Protein AF-A0A6A7MCH1-F1 (afdb_monomer)

Solvent-accessible surface area (backbone atoms only — not comparable to full-atom values): 3948 Å² total; per-residue (Å²): 108,70,68,56,43,48,52,46,14,53,52,49,49,45,53,51,32,65,77,44,77,66,52,79,49,80,42,76,55,69,94,80,64,54,70,68,58,48,49,12,51,53,48,26,36,76,70,52,25,29,48,76,76,87,55,34,35,27,57,31,71,63,27,51,46,64,61,68,76,111

Sequence (70 aa):
MADQSERSARLLVRALFYATDGEPRWWVLPANLNDLTREAVSVAVARGWMLDRGDSVSLTDAGRDLVKNR

Mean predicted aligned error: 3.88 Å

Foldseek 3Di:
DVVVLQVLLLVVLLVVCVVCVNDFDKDFDDPDDDPSNVSSQVVCVVVVQWDDPPGIITGDPVSSCSNVVD

pLDDT: mean 88.89, std 7.76, range [55.09, 95.88]

Secondary structure (DSSP, 8-state):
-HHHHHHHHHHHHHHHHHHTTT----EEPPTT--HHHHHHHHHHHHTTSEEE-SSEEEE-HHHHHHHH--

Radius of gyration: 11.02 Å; Cα contacts (8 Å, |Δi|>4): 84; chains: 1; bounding box: 25×23×31 Å

Structure (mmCIF, N/CA/C/O backbone):
data_AF-A0A6A7MCH1-F1
#
_entry.id   AF-A0A6A7MCH1-F1
#
loop_
_atom_site.group_PDB
_atom_site.id
_atom_site.type_symbol
_atom_site.label_atom_id
_atom_site.label_alt_id
_atom_site.label_comp_id
_atom_site.label_asym_id
_atom_site.label_entity_id
_atom_site.label_seq_id
_atom_site.pdbx_PDB_ins_code
_atom_site.Cartn_x
_atom_site.Cartn_y
_atom_site.Cartn_z
_atom_site.occupancy
_atom_site.B_iso_or_equiv
_atom_site.auth_seq_id
_atom_site.auth_comp_id
_atom_site.auth_asym_id
_atom_site.auth_atom_id
_atom_site.pdbx_PDB_model_num
ATOM 1 N N . MET A 1 1 ? 16.292 -8.881 3.965 1.00 55.09 1 MET A N 1
ATOM 2 C CA . MET A 1 1 ? 15.513 -8.625 2.732 1.00 55.09 1 MET A CA 1
ATOM 3 C C . MET A 1 1 ? 14.103 -8.153 3.069 1.00 55.09 1 MET A C 1
ATOM 5 O O . MET A 1 1 ? 13.792 -7.032 2.700 1.00 55.09 1 MET A O 1
ATOM 9 N N . ALA A 1 2 ? 13.319 -8.896 3.868 1.00 61.16 2 ALA A N 1
ATOM 10 C CA . ALA A 1 2 ? 11.971 -8.484 4.304 1.00 61.16 2 ALA A CA 1
ATOM 11 C C . ALA A 1 2 ? 11.892 -7.053 4.885 1.00 61.16 2 ALA A C 1
ATOM 13 O O . ALA A 1 2 ? 11.009 -6.288 4.507 1.00 61.16 2 ALA A O 1
ATOM 14 N N . ASP A 1 3 ? 12.860 -6.654 5.717 1.00 79.00 3 ASP A N 1
ATOM 15 C CA . ASP A 1 3 ? 12.883 -5.309 6.314 1.00 79.00 3 ASP A CA 1
ATOM 16 C C . ASP A 1 3 ? 13.076 -4.178 5.296 1.00 79.00 3 ASP A C 1
ATOM 18 O O . ASP A 1 3 ? 12.589 -3.068 5.502 1.00 79.00 3 ASP A O 1
ATOM 22 N N . GLN A 1 4 ? 13.802 -4.427 4.202 1.00 85.06 4 GLN A N 1
ATOM 23 C CA . GLN A 1 4 ? 14.033 -3.415 3.172 1.00 85.06 4 GLN A CA 1
ATOM 24 C C . GLN A 1 4 ? 12.776 -3.231 2.324 1.00 85.06 4 GLN A C 1
ATOM 26 O O . GLN A 1 4 ? 12.340 -2.097 2.136 1.00 85.06 4 GLN A O 1
ATOM 31 N N . SER A 1 5 ? 12.157 -4.328 1.888 1.00 86.31 5 SER A N 1
ATOM 32 C CA . SER A 1 5 ? 10.915 -4.309 1.111 1.00 86.31 5 SER A CA 1
ATOM 33 C C . SER A 1 5 ? 9.756 -3.726 1.925 1.00 86.31 5 SER A C 1
ATOM 35 O O . SER A 1 5 ? 8.980 -2.928 1.404 1.00 86.31 5 SER A O 1
ATOM 37 N N . GLU A 1 6 ? 9.684 -4.010 3.233 1.00 90.00 6 GLU A N 1
ATOM 38 C CA . GLU A 1 6 ? 8.705 -3.384 4.129 1.00 90.00 6 GLU A CA 1
ATOM 39 C C . GLU A 1 6 ? 8.957 -1.882 4.319 1.00 90.00 6 GLU A C 1
ATOM 41 O O . GLU A 1 6 ? 8.012 -1.091 4.289 1.00 90.00 6 GLU A O 1
ATOM 46 N N . ARG A 1 7 ? 10.214 -1.448 4.477 1.00 91.69 7 ARG A N 1
ATOM 47 C CA . ARG A 1 7 ? 10.538 -0.012 4.533 1.00 91.69 7 ARG A CA 1
ATOM 48 C C . ARG A 1 7 ? 10.142 0.693 3.238 1.00 91.69 7 ARG A C 1
ATOM 50 O O . ARG A 1 7 ? 9.509 1.745 3.302 1.00 91.69 7 ARG A O 1
ATOM 57 N N . SER A 1 8 ? 10.451 0.102 2.086 1.00 92.44 8 SER A N 1
ATOM 58 C CA . SER A 1 8 ? 10.046 0.618 0.775 1.00 92.44 8 SER A CA 1
ATOM 59 C C . SER A 1 8 ? 8.524 0.691 0.634 1.00 92.44 8 SER A C 1
ATOM 61 O O . SER A 1 8 ? 8.006 1.712 0.190 1.00 92.44 8 SER A O 1
ATOM 63 N N . ALA A 1 9 ? 7.792 -0.331 1.088 1.00 93.69 9 ALA A N 1
ATOM 64 C CA . ALA A 1 9 ? 6.329 -0.345 1.091 1.00 93.69 9 ALA A CA 1
ATOM 65 C C . ALA A 1 9 ? 5.738 0.779 1.956 1.00 93.69 9 ALA A C 1
ATOM 67 O O . ALA A 1 9 ? 4.826 1.480 1.526 1.00 93.69 9 ALA A O 1
ATOM 68 N N . ARG A 1 10 ? 6.296 1.022 3.149 1.00 94.19 10 ARG A N 1
ATOM 69 C CA . ARG A 1 10 ? 5.870 2.141 4.010 1.00 94.19 10 ARG A CA 1
ATOM 70 C C . ARG A 1 10 ? 6.145 3.501 3.368 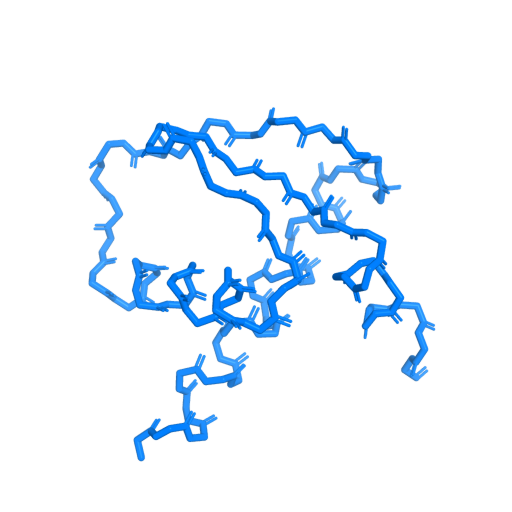1.00 94.19 10 ARG A C 1
ATOM 72 O O . ARG A 1 10 ? 5.314 4.402 3.471 1.00 94.19 10 ARG A O 1
ATOM 79 N N . LEU A 1 11 ? 7.293 3.660 2.705 1.00 93.44 11 LEU A N 1
ATOM 80 C CA . LEU A 1 11 ? 7.616 4.886 1.969 1.00 93.44 11 LEU A CA 1
ATOM 81 C C . LEU A 1 11 ? 6.651 5.106 0.799 1.00 93.44 11 LEU A C 1
ATOM 83 O O . LEU A 1 11 ? 6.181 6.226 0.615 1.00 93.44 11 LEU A O 1
ATOM 87 N N . LEU A 1 12 ? 6.307 4.046 0.065 1.00 92.06 12 LEU A N 1
ATOM 88 C CA . LEU A 1 12 ? 5.333 4.089 -1.023 1.00 92.06 12 LEU A CA 1
ATOM 89 C C . LEU A 1 12 ? 3.939 4.494 -0.527 1.00 92.06 12 LEU A C 1
ATOM 91 O O . LEU A 1 12 ? 3.352 5.431 -1.063 1.00 92.06 12 LEU A O 1
ATOM 95 N N . VAL A 1 13 ? 3.433 3.837 0.522 1.00 93.25 13 VAL A N 1
ATOM 96 C CA . VAL A 1 13 ? 2.137 4.161 1.147 1.00 93.25 13 VAL A CA 1
ATOM 97 C C . VAL A 1 13 ? 2.092 5.631 1.561 1.00 93.25 13 VAL A C 1
ATOM 99 O O . VAL A 1 13 ? 1.110 6.326 1.306 1.00 93.25 13 VAL A O 1
ATOM 102 N N . ARG A 1 14 ? 3.185 6.140 2.137 1.00 94.06 14 ARG A N 1
ATOM 103 C CA . ARG A 1 14 ? 3.294 7.542 2.544 1.00 94.06 14 ARG A CA 1
ATOM 104 C C . ARG A 1 14 ? 3.328 8.505 1.358 1.00 94.06 14 ARG A C 1
ATOM 106 O O . ARG A 1 14 ? 2.682 9.547 1.415 1.00 94.06 14 ARG A O 1
ATOM 113 N N . ALA A 1 15 ? 4.059 8.169 0.298 1.00 91.12 15 ALA A N 1
ATOM 114 C CA . ALA A 1 15 ? 4.097 8.972 -0.921 1.00 91.12 15 ALA A CA 1
ATOM 115 C C . ALA A 1 15 ? 2.704 9.074 -1.557 1.00 91.12 15 ALA A C 1
ATOM 117 O O . ALA A 1 15 ? 2.262 10.171 -1.888 1.00 91.12 15 ALA A O 1
ATOM 118 N N . LEU A 1 16 ? 1.983 7.952 -1.642 1.00 89.69 16 LEU A N 1
ATOM 119 C CA . LEU A 1 16 ? 0.609 7.915 -2.141 1.00 89.69 16 LEU A CA 1
ATOM 120 C C . LEU A 1 16 ? -0.351 8.707 -1.256 1.00 89.69 16 LEU A C 1
ATOM 122 O O . LEU A 1 16 ? -1.195 9.428 -1.778 1.00 89.69 16 LEU A O 1
ATOM 126 N N . PHE A 1 17 ? -0.208 8.620 0.068 1.00 92.38 17 PHE A N 1
ATOM 127 C CA . PHE A 1 17 ? -1.049 9.366 1.001 1.00 92.38 17 PHE A CA 1
ATOM 128 C C . PHE A 1 17 ? -0.941 10.870 0.759 1.00 92.38 17 PHE A C 1
ATOM 130 O O . PHE A 1 17 ? -1.957 11.530 0.586 1.00 92.38 17 PHE A O 1
ATOM 137 N N . TYR A 1 18 ? 0.274 11.414 0.677 1.00 91.00 18 TYR A N 1
ATOM 138 C CA . TYR A 1 18 ? 0.441 12.843 0.409 1.00 91.00 18 TYR A CA 1
ATOM 139 C C . TYR A 1 18 ? 0.063 13.234 -1.022 1.00 91.00 18 TYR A C 1
ATOM 141 O O . TYR A 1 18 ? -0.450 14.325 -1.223 1.00 91.00 18 TYR A O 1
ATOM 149 N N . ALA A 1 19 ? 0.267 12.361 -2.013 1.00 88.50 19 ALA A N 1
ATOM 150 C CA . ALA A 1 19 ? -0.138 12.639 -3.393 1.00 88.50 19 ALA A CA 1
ATOM 151 C C . ALA A 1 19 ? -1.666 12.672 -3.584 1.00 88.50 19 ALA A C 1
ATOM 153 O O . ALA A 1 19 ? -2.154 13.225 -4.566 1.00 88.50 19 ALA A O 1
ATOM 154 N N . THR A 1 20 ? -2.415 12.056 -2.667 1.00 86.62 20 THR A N 1
ATOM 155 C CA . THR A 1 20 ? -3.882 11.965 -2.699 1.00 86.62 20 THR A CA 1
ATOM 156 C C . THR A 1 20 ? -4.554 12.807 -1.618 1.00 86.62 20 THR A C 1
ATOM 158 O O . THR A 1 20 ? -5.767 12.710 -1.462 1.00 86.62 20 THR A O 1
ATOM 161 N N . ASP A 1 21 ? -3.791 13.587 -0.845 1.00 86.25 21 ASP A N 1
ATOM 162 C CA . ASP A 1 21 ? -4.266 14.280 0.363 1.00 86.25 21 ASP A CA 1
ATOM 163 C C . ASP A 1 21 ? -4.971 13.345 1.372 1.00 86.25 21 ASP A C 1
ATOM 165 O O . ASP A 1 21 ? -5.813 13.753 2.169 1.00 86.25 21 ASP A O 1
ATOM 169 N N . GLY A 1 22 ? -4.615 12.058 1.354 1.00 82.81 22 GLY A N 1
ATOM 170 C CA . GLY A 1 22 ? -5.227 11.019 2.174 1.00 82.81 22 GLY A CA 1
ATOM 171 C C . GLY A 1 22 ? -6.602 10.555 1.689 1.00 82.81 22 GLY A C 1
ATOM 172 O O . GLY A 1 22 ? -7.254 9.791 2.400 1.00 82.81 22 GLY A O 1
ATOM 173 N N . GLU A 1 23 ? -7.049 10.966 0.504 1.00 84.94 23 GLU A N 1
ATOM 174 C CA . GLU A 1 23 ? -8.316 10.518 -0.068 1.00 84.94 23 GLU A CA 1
ATOM 175 C C . GLU A 1 23 ? -8.213 9.084 -0.625 1.00 84.94 23 GLU A C 1
ATOM 177 O O . GLU A 1 23 ? -7.223 8.733 -1.276 1.00 84.94 23 GLU A O 1
ATOM 182 N N . PRO A 1 24 ? -9.239 8.231 -0.432 1.00 80.56 24 PRO A N 1
ATOM 183 C CA . PRO A 1 24 ? -9.274 6.868 -0.963 1.00 80.56 24 PRO A CA 1
ATOM 184 C C . PRO A 1 24 ? -9.582 6.868 -2.469 1.00 80.56 24 PRO A C 1
ATOM 186 O O . PRO A 1 24 ? -10.677 6.509 -2.907 1.00 80.56 24 PRO A O 1
ATOM 189 N N . ARG A 1 25 ? -8.616 7.311 -3.278 1.00 87.38 25 ARG A N 1
ATOM 190 C CA . ARG A 1 25 ? -8.713 7.334 -4.742 1.00 87.38 25 ARG A CA 1
ATOM 191 C C . ARG A 1 25 ? -7.911 6.197 -5.361 1.00 87.38 25 ARG A C 1
ATOM 193 O O . ARG A 1 25 ? -6.826 5.855 -4.895 1.00 87.38 25 ARG A O 1
ATOM 200 N N . TRP A 1 26 ? -8.440 5.664 -6.458 1.00 90.19 26 TRP A N 1
ATOM 201 C CA . TRP A 1 26 ? -7.707 4.745 -7.320 1.00 90.19 26 TRP A CA 1
ATOM 202 C C . TRP A 1 26 ? -6.690 5.522 -8.150 1.00 90.19 26 TRP A C 1
ATOM 204 O O . TRP A 1 26 ? -7.046 6.469 -8.851 1.00 90.19 26 TRP A O 1
ATOM 214 N N . TRP A 1 27 ? -5.430 5.114 -8.059 1.00 88.44 27 TRP A 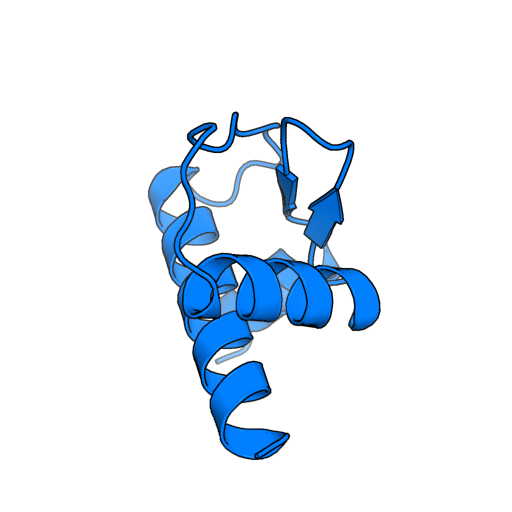N 1
ATOM 215 C CA . TRP A 1 27 ? -4.316 5.707 -8.774 1.00 88.44 27 TRP A CA 1
ATOM 216 C C . TRP A 1 27 ? -3.740 4.711 -9.768 1.00 88.44 27 TRP A C 1
ATOM 218 O O . TRP A 1 27 ? -3.343 3.609 -9.387 1.00 88.44 27 TRP A O 1
ATOM 228 N N . VAL A 1 28 ? -3.709 5.111 -11.037 1.00 89.38 28 VAL A N 1
ATOM 229 C CA . VAL A 1 28 ? -3.197 4.286 -12.132 1.00 89.38 28 VAL A CA 1
ATOM 230 C C . VAL A 1 28 ? -1.682 4.174 -12.007 1.00 89.38 28 VAL A C 1
ATOM 232 O O . VAL A 1 28 ? -0.974 5.180 -11.928 1.00 89.38 28 VAL A O 1
ATOM 235 N N . LEU A 1 29 ? -1.186 2.943 -12.001 1.00 84.62 29 LEU A N 1
ATOM 236 C CA . LEU A 1 29 ? 0.235 2.653 -11.989 1.00 84.62 29 LEU A CA 1
ATOM 237 C C . LEU A 1 29 ? 0.820 2.797 -13.403 1.00 84.62 29 LEU A C 1
ATOM 239 O O . LEU A 1 29 ? 0.213 2.353 -14.380 1.00 84.62 29 LEU A O 1
ATOM 243 N N . PRO A 1 30 ? 2.030 3.363 -13.545 1.00 84.31 30 PRO A N 1
ATOM 244 C CA . PRO A 1 30 ? 2.772 3.277 -14.794 1.00 84.31 30 PRO A CA 1
ATOM 245 C C . PRO A 1 30 ? 2.953 1.814 -15.219 1.00 84.31 30 PRO A C 1
ATOM 247 O O . PRO A 1 30 ? 3.344 0.980 -14.407 1.00 84.31 30 PRO A O 1
ATOM 250 N N . ALA A 1 31 ? 2.756 1.502 -16.502 1.00 81.75 31 ALA A N 1
ATOM 251 C CA . ALA A 1 31 ? 2.900 0.131 -17.009 1.00 81.75 31 ALA A CA 1
ATOM 252 C C . ALA A 1 31 ? 4.304 -0.470 -16.763 1.00 81.75 31 ALA A C 1
ATOM 254 O O . ALA A 1 31 ? 4.453 -1.680 -16.605 1.00 81.75 31 ALA A O 1
ATOM 255 N N . ASN A 1 32 ? 5.328 0.385 -16.675 1.00 84.38 32 ASN A N 1
ATOM 256 C CA . ASN A 1 32 ? 6.728 0.001 -16.495 1.00 84.38 32 ASN A CA 1
ATOM 257 C C . ASN A 1 32 ? 7.263 0.420 -15.119 1.00 84.38 32 ASN A C 1
ATOM 259 O O . ASN A 1 32 ? 8.206 1.206 -15.015 1.00 84.38 32 ASN A O 1
ATOM 263 N N . LEU A 1 33 ? 6.660 -0.098 -14.049 1.00 84.25 33 LEU A N 1
ATOM 264 C CA . LEU A 1 33 ? 7.273 -0.031 -12.723 1.00 84.25 33 LEU A CA 1
ATOM 265 C C . LEU A 1 33 ? 8.529 -0.904 -12.670 1.00 84.25 33 LEU A C 1
ATOM 267 O O . LEU A 1 33 ? 8.514 -2.043 -13.142 1.00 84.25 33 LEU A O 1
ATOM 271 N N . ASN A 1 34 ? 9.585 -0.387 -12.039 1.00 89.44 34 ASN A N 1
ATOM 272 C CA . ASN A 1 34 ? 10.759 -1.192 -11.712 1.00 89.44 34 ASN A CA 1
ATOM 273 C C . ASN A 1 34 ? 10.416 -2.274 -10.666 1.00 89.44 34 ASN A C 1
ATOM 275 O O . ASN A 1 34 ? 9.407 -2.178 -9.955 1.00 89.44 34 ASN A O 1
ATOM 279 N N . ASP A 1 35 ? 11.274 -3.288 -10.560 1.00 89.25 35 ASP A N 1
ATOM 280 C CA . ASP A 1 35 ? 11.038 -4.450 -9.693 1.00 89.25 35 ASP A CA 1
ATOM 281 C C . ASP A 1 35 ? 10.896 -4.064 -8.217 1.00 89.25 35 ASP A C 1
ATOM 283 O O . ASP A 1 35 ? 10.037 -4.597 -7.518 1.00 89.25 35 ASP A O 1
ATOM 287 N N . LEU A 1 36 ? 11.664 -3.071 -7.759 1.00 88.62 36 LEU A N 1
ATOM 288 C CA . LEU A 1 36 ? 11.623 -2.594 -6.377 1.00 88.62 36 LEU A CA 1
ATOM 289 C C . LEU A 1 36 ? 10.264 -1.967 -6.028 1.00 88.62 36 LEU A C 1
ATOM 291 O O . LEU A 1 36 ? 9.710 -2.221 -4.959 1.00 88.62 36 LEU A O 1
ATOM 295 N N . THR A 1 37 ? 9.711 -1.139 -6.917 1.00 87.62 37 THR A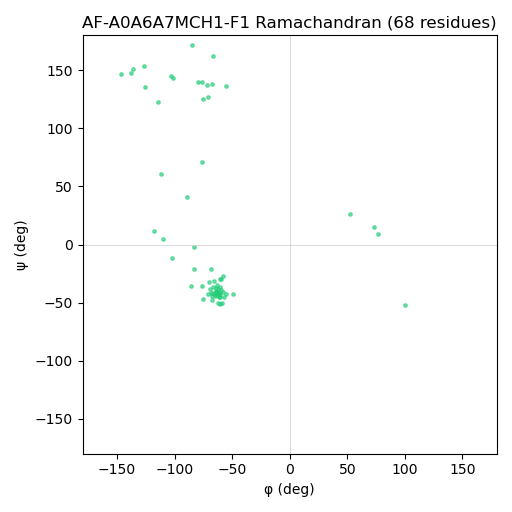 N 1
ATOM 296 C CA . THR A 1 37 ? 8.395 -0.526 -6.720 1.00 87.62 37 THR A CA 1
ATOM 297 C C . THR A 1 37 ? 7.295 -1.575 -6.811 1.00 87.62 37 THR A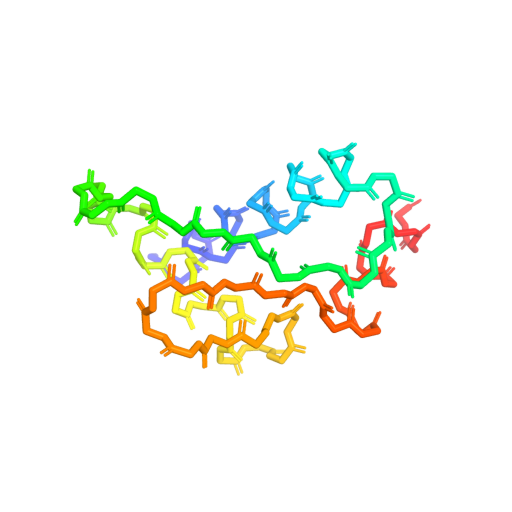 C 1
ATOM 299 O O . THR A 1 37 ? 6.363 -1.539 -6.010 1.00 87.62 37 THR A O 1
ATOM 302 N N . ARG A 1 38 ? 7.418 -2.546 -7.724 1.00 90.00 38 ARG A N 1
ATOM 303 C CA . ARG A 1 38 ? 6.471 -3.662 -7.838 1.00 90.00 38 ARG A CA 1
ATOM 304 C C . ARG A 1 38 ? 6.453 -4.519 -6.570 1.00 90.00 38 ARG A C 1
ATOM 306 O O . ARG A 1 38 ? 5.382 -4.845 -6.064 1.00 90.00 38 ARG A O 1
ATOM 313 N N . GLU A 1 39 ? 7.622 -4.823 -6.013 1.00 92.88 39 GLU A N 1
ATOM 314 C CA . GLU A 1 39 ? 7.746 -5.545 -4.746 1.00 92.88 39 GLU A CA 1
ATOM 315 C C . GLU A 1 39 ? 7.148 -4.741 -3.582 1.00 92.88 39 GLU A C 1
ATOM 317 O O . GLU A 1 39 ? 6.385 -5.284 -2.783 1.00 92.88 39 GLU A O 1
ATOM 322 N N . ALA A 1 40 ? 7.416 -3.434 -3.512 1.00 92.69 40 ALA A N 1
ATOM 323 C CA . ALA A 1 40 ? 6.852 -2.559 -2.485 1.00 92.69 40 ALA A CA 1
ATOM 324 C C . ALA A 1 40 ? 5.314 -2.493 -2.540 1.00 92.69 40 ALA A C 1
ATOM 326 O O . ALA A 1 40 ? 4.671 -2.547 -1.489 1.00 9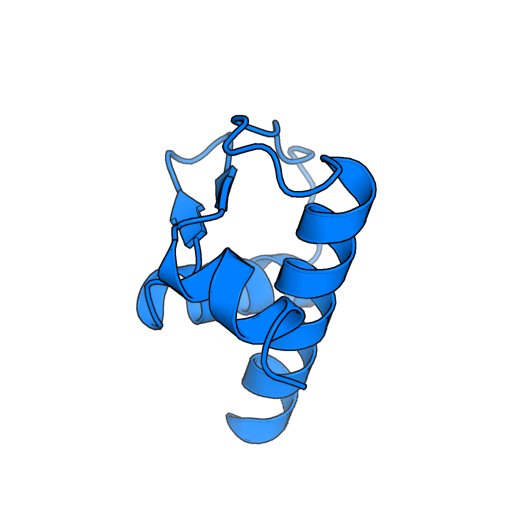2.69 40 ALA A O 1
ATOM 327 N N . VAL A 1 41 ? 4.722 -2.428 -3.742 1.00 92.06 41 VAL A N 1
ATOM 328 C CA . VAL A 1 41 ? 3.264 -2.534 -3.940 1.00 92.06 41 VAL A CA 1
ATOM 329 C C . VAL A 1 41 ? 2.769 -3.885 -3.428 1.00 92.06 41 VAL A C 1
ATOM 331 O O . VAL A 1 41 ? 1.863 -3.925 -2.599 1.00 92.06 41 VAL A O 1
ATOM 334 N N . SER A 1 42 ? 3.401 -4.985 -3.848 1.00 93.88 42 SER A N 1
ATOM 335 C CA . SER A 1 42 ? 3.008 -6.335 -3.429 1.00 93.88 42 SER A CA 1
ATOM 336 C C . SER A 1 42 ? 3.050 -6.506 -1.908 1.00 93.88 42 SER A C 1
ATOM 338 O O . SER A 1 42 ? 2.145 -7.108 -1.333 1.00 93.88 42 SER A O 1
ATOM 340 N N . VAL A 1 43 ? 4.072 -5.966 -1.237 1.00 95.50 43 VAL A N 1
ATOM 341 C CA . VAL A 1 43 ? 4.176 -6.001 0.228 1.00 95.50 43 VAL A CA 1
ATOM 342 C C . VAL A 1 43 ? 3.084 -5.149 0.876 1.00 95.50 43 VAL A C 1
ATOM 344 O O . VAL A 1 43 ? 2.448 -5.606 1.823 1.00 95.50 43 VAL A O 1
ATOM 347 N N . ALA A 1 44 ? 2.828 -3.938 0.375 1.00 94.56 44 ALA A N 1
ATOM 348 C CA . ALA A 1 44 ? 1.779 -3.070 0.913 1.00 94.56 44 ALA A CA 1
ATOM 349 C C . ALA A 1 44 ? 0.379 -3.695 0.778 1.00 94.56 44 ALA A C 1
ATOM 351 O O . ALA A 1 44 ? -0.426 -3.601 1.706 1.00 94.56 44 ALA A O 1
ATOM 352 N N . VAL A 1 45 ? 0.110 -4.382 -0.336 1.00 95.31 45 VAL A N 1
ATOM 353 C CA . VAL A 1 45 ? -1.134 -5.133 -0.562 1.00 95.31 45 VAL A CA 1
ATOM 354 C C . VAL A 1 45 ? -1.227 -6.329 0.382 1.00 95.31 45 VAL A C 1
ATOM 356 O O . VAL A 1 45 ? -2.232 -6.487 1.070 1.00 95.31 45 VAL A O 1
ATOM 359 N N . ALA A 1 46 ? -0.164 -7.130 0.499 1.00 95.88 46 ALA A N 1
ATOM 360 C CA . ALA A 1 46 ? -0.130 -8.280 1.406 1.00 95.88 46 ALA A CA 1
ATOM 361 C C . ALA A 1 46 ? -0.312 -7.883 2.883 1.00 95.88 46 ALA A C 1
ATOM 363 O O . ALA A 1 46 ? -0.855 -8.651 3.674 1.00 95.88 46 ALA A O 1
ATOM 364 N N . ARG A 1 47 ? 0.119 -6.674 3.263 1.00 94.25 47 ARG A N 1
ATOM 365 C CA . ARG A 1 47 ? -0.093 -6.098 4.600 1.00 94.25 47 ARG A CA 1
ATOM 366 C C . ARG A 1 47 ? -1.460 -5.432 4.782 1.00 94.25 47 ARG A C 1
ATOM 368 O O . ARG A 1 47 ? -1.748 -4.955 5.877 1.00 94.25 47 ARG A O 1
ATOM 375 N N . GLY A 1 48 ? -2.293 -5.393 3.743 1.00 95.62 48 GLY A N 1
ATOM 376 C CA . GLY A 1 48 ? -3.623 -4.787 3.779 1.00 95.62 48 GLY A CA 1
ATOM 377 C C . GLY A 1 48 ? -3.616 -3.257 3.803 1.00 95.62 48 GLY A C 1
ATOM 378 O O . GLY A 1 48 ? -4.638 -2.656 4.120 1.00 95.62 48 GLY A O 1
ATOM 379 N N . TRP A 1 49 ? -2.491 -2.609 3.486 1.00 95.62 49 TRP A N 1
ATOM 380 C CA . TRP A 1 49 ? -2.373 -1.144 3.424 1.00 95.62 49 TRP A CA 1
ATOM 381 C C . TRP A 1 49 ? -2.855 -0.570 2.090 1.00 95.62 49 TRP A C 1
ATOM 383 O O . TRP A 1 49 ? -3.188 0.613 1.997 1.00 95.62 49 TRP A O 1
ATOM 393 N N . MET A 1 50 ? -2.884 -1.405 1.054 1.00 94.75 50 MET A N 1
ATOM 394 C CA . MET A 1 50 ? -3.306 -1.036 -0.290 1.00 94.75 50 MET A CA 1
ATOM 395 C C . MET A 1 50 ? -4.214 -2.104 -0.891 1.00 94.75 50 MET A C 1
ATOM 397 O O . MET A 1 50 ? -4.092 -3.288 -0.584 1.00 94.75 50 MET A O 1
ATOM 401 N N . LEU A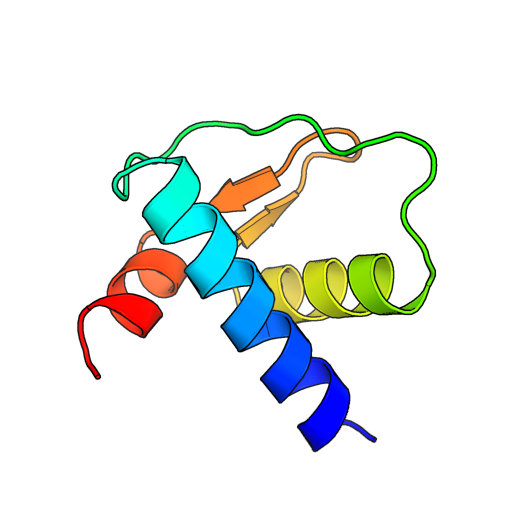 1 51 ? -5.103 -1.666 -1.775 1.00 94.75 51 LEU A N 1
ATOM 402 C CA . LEU A 1 51 ? -5.817 -2.524 -2.710 1.00 94.75 51 LEU A CA 1
ATOM 403 C C . LEU A 1 51 ? -5.158 -2.411 -4.079 1.00 94.75 51 LEU A C 1
ATOM 405 O O . LEU A 1 51 ? -4.757 -1.316 -4.470 1.00 94.75 51 LEU A O 1
ATOM 409 N N . ASP A 1 52 ? -5.102 -3.525 -4.800 1.00 93.00 52 ASP A N 1
ATOM 410 C CA . ASP A 1 52 ? -4.572 -3.615 -6.158 1.00 93.00 52 ASP A CA 1
ATOM 411 C C . ASP A 1 52 ? -5.617 -4.253 -7.082 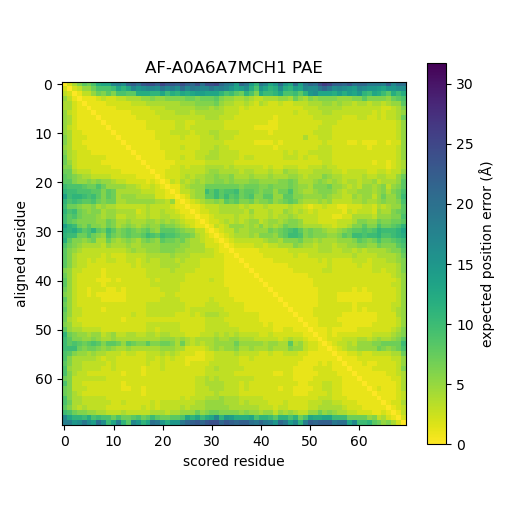1.00 93.00 52 ASP A C 1
ATOM 413 O O . ASP A 1 52 ? -6.280 -5.226 -6.712 1.00 93.00 52 ASP A O 1
ATOM 417 N N . ARG A 1 53 ? -5.799 -3.664 -8.266 1.00 91.31 53 ARG A N 1
ATOM 418 C CA . ARG A 1 53 ? -6.671 -4.160 -9.344 1.00 91.31 53 ARG A CA 1
ATOM 419 C C . ARG A 1 53 ? -5.896 -4.485 -10.628 1.00 91.31 53 ARG A C 1
ATOM 421 O O . ARG A 1 53 ? -6.509 -4.737 -11.660 1.00 91.31 53 ARG A O 1
ATOM 428 N N . GLY A 1 54 ? -4.567 -4.512 -10.561 1.00 86.12 54 GLY A N 1
ATOM 429 C CA . GLY A 1 54 ? -3.651 -4.843 -11.649 1.00 86.12 54 GLY A CA 1
ATOM 430 C C . GLY A 1 54 ? -3.037 -3.606 -12.299 1.00 86.12 54 GLY A C 1
ATOM 431 O O . GLY A 1 54 ? -1.818 -3.511 -12.405 1.00 86.12 54 GLY A O 1
ATOM 432 N N . ASP A 1 55 ? -3.866 -2.649 -12.716 1.00 88.56 55 ASP A N 1
ATOM 433 C CA . ASP A 1 55 ? -3.421 -1.393 -13.338 1.00 88.56 55 ASP A CA 1
ATOM 434 C C . ASP A 1 55 ? -3.469 -0.191 -12.386 1.00 88.56 55 ASP A C 1
ATOM 436 O O . ASP A 1 55 ? -2.940 0.874 -12.696 1.00 88.56 55 ASP A O 1
ATOM 440 N N . SER A 1 56 ? -4.112 -0.353 -11.230 1.00 91.06 56 SER A N 1
ATOM 441 C CA . SER A 1 56 ? -4.434 0.732 -10.315 1.00 91.06 56 SER A CA 1
ATOM 442 C C . SER A 1 56 ? -4.387 0.265 -8.873 1.00 91.06 56 SER A C 1
ATOM 444 O O . SER A 1 56 ? -4.789 -0.854 -8.547 1.00 91.06 56 SER A O 1
ATOM 446 N N . VAL A 1 57 ? -3.988 1.177 -7.992 1.00 92.75 57 VAL A N 1
ATOM 447 C CA . VAL A 1 57 ? -3.921 0.944 -6.550 1.00 92.75 57 VAL A CA 1
ATOM 448 C C . VAL A 1 57 ? -4.682 2.001 -5.767 1.00 92.75 57 VAL A C 1
ATOM 450 O O . VAL A 1 57 ? -4.823 3.133 -6.213 1.00 92.75 57 VAL A O 1
ATOM 453 N N . SER A 1 58 ? -5.159 1.652 -4.577 1.00 94.38 58 SER A N 1
ATOM 454 C CA . SER A 1 58 ? -5.796 2.594 -3.648 1.00 94.38 58 SER A CA 1
ATOM 455 C C . SER A 1 58 ? -5.329 2.329 -2.225 1.00 94.38 58 SER A C 1
ATOM 457 O O . SER A 1 58 ? -5.108 1.179 -1.848 1.00 94.38 58 SER A O 1
ATOM 459 N N . LEU A 1 59 ? -5.229 3.378 -1.407 1.00 94.25 59 LEU A N 1
ATOM 460 C CA . LEU A 1 59 ? -4.984 3.226 0.027 1.00 94.25 59 LEU A CA 1
ATOM 461 C C . LEU A 1 59 ? -6.221 2.671 0.736 1.00 94.25 59 LEU A C 1
ATOM 463 O O . LEU A 1 59 ? -7.341 3.132 0.503 1.00 94.25 59 LEU A O 1
ATOM 467 N N . THR A 1 60 ? -6.007 1.723 1.644 1.00 94.94 60 THR A N 1
ATOM 468 C CA . THR A 1 60 ? -7.022 1.291 2.615 1.00 94.94 60 THR A CA 1
ATOM 469 C C . THR A 1 60 ? -7.007 2.197 3.842 1.00 94.94 60 THR A C 1
ATOM 471 O O . THR A 1 60 ? -6.098 3.010 4.021 1.00 94.94 60 THR A O 1
ATOM 474 N N . ASP A 1 61 ? -7.988 2.029 4.725 1.00 94.12 61 ASP A N 1
ATOM 475 C CA . ASP A 1 61 ? -8.034 2.718 6.019 1.00 94.12 61 ASP A CA 1
ATOM 476 C C . ASP A 1 61 ? -6.768 2.419 6.837 1.00 94.12 61 ASP A C 1
ATOM 478 O O . ASP A 1 61 ? -6.097 3.342 7.290 1.00 94.12 61 ASP A O 1
ATOM 482 N N . ALA A 1 62 ? -6.347 1.149 6.885 1.00 93.69 62 ALA A N 1
ATOM 483 C CA . ALA A 1 62 ? -5.114 0.733 7.553 1.00 93.69 62 ALA A CA 1
ATOM 484 C C . ALA A 1 62 ? -3.857 1.402 6.963 1.00 93.69 62 ALA A C 1
ATOM 486 O O . ALA A 1 62 ? -2.952 1.788 7.703 1.00 93.69 62 ALA A O 1
ATOM 487 N N . GLY A 1 63 ? -3.795 1.569 5.637 1.00 92.75 63 GLY A N 1
ATOM 488 C CA . GLY A 1 63 ? -2.698 2.285 4.982 1.00 92.75 63 GLY A CA 1
ATOM 489 C C . GLY A 1 63 ? -2.669 3.777 5.325 1.00 92.75 63 GLY A C 1
ATOM 490 O O . GLY A 1 63 ? -1.594 4.346 5.509 1.00 92.75 63 GLY A O 1
ATOM 491 N N . ARG A 1 64 ? -3.839 4.413 5.466 1.00 92.50 64 ARG A N 1
ATOM 492 C CA . ARG A 1 64 ? -3.949 5.821 5.882 1.00 92.50 64 ARG A CA 1
ATOM 493 C C . ARG A 1 64 ? -3.584 6.011 7.351 1.00 92.50 64 ARG A C 1
ATOM 495 O O . ARG A 1 64 ? -2.846 6.940 7.680 1.00 92.50 64 ARG A O 1
ATOM 502 N N . ASP A 1 65 ? -4.041 5.113 8.214 1.00 93.38 65 ASP A N 1
ATOM 503 C CA . ASP A 1 65 ? -3.729 5.137 9.643 1.00 93.38 65 ASP A CA 1
ATOM 504 C C . ASP A 1 65 ? -2.234 4.940 9.900 1.00 93.38 65 ASP A C 1
ATOM 506 O O . ASP A 1 65 ? -1.673 5.592 10.778 1.00 93.38 65 ASP A O 1
ATOM 510 N N . LEU A 1 66 ? -1.550 4.133 9.081 1.00 91.44 66 LEU A N 1
ATOM 511 C CA . LEU A 1 66 ? -0.097 3.959 9.152 1.00 91.44 66 LEU A CA 1
ATOM 512 C C . LEU A 1 66 ? 0.681 5.271 8.948 1.00 91.44 66 LEU A C 1
ATOM 514 O O . LEU A 1 66 ? 1.775 5.427 9.491 1.00 91.44 66 LEU A O 1
ATOM 518 N N . VAL A 1 67 ? 0.138 6.214 8.174 1.00 91.06 67 VAL A N 1
ATOM 519 C CA . VAL A 1 67 ? 0.763 7.527 7.948 1.00 91.06 67 VAL A CA 1
ATOM 520 C C . VAL A 1 67 ? 0.382 8.525 9.040 1.00 91.06 6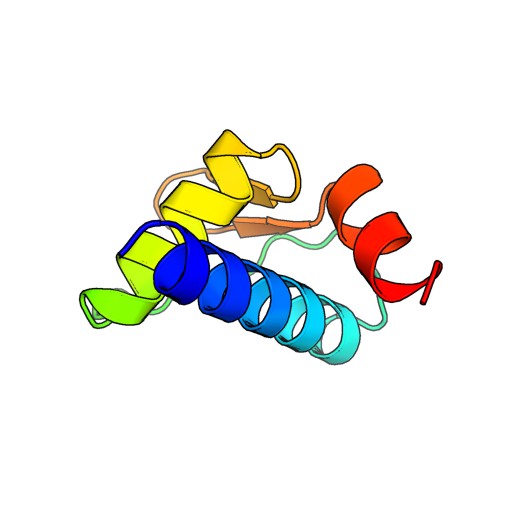7 VAL A C 1
ATOM 522 O O . VAL A 1 67 ? 1.217 9.343 9.424 1.00 91.06 67 VAL A O 1
ATOM 525 N N . LYS A 1 68 ? -0.857 8.456 9.545 1.00 87.12 68 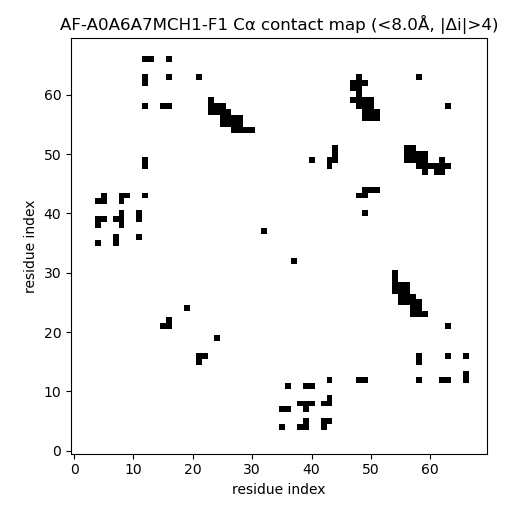LYS A N 1
ATOM 526 C CA . LYS A 1 68 ? -1.381 9.360 10.580 1.00 87.12 68 LYS A CA 1
ATOM 527 C C . LYS A 1 68 ? -0.857 9.048 11.987 1.00 87.12 68 LYS A C 1
ATOM 529 O O . LYS A 1 68 ? -0.615 9.978 12.745 1.00 87.12 68 LYS A O 1
ATOM 534 N N . ASN A 1 69 ? -0.659 7.774 12.327 1.00 79.69 69 ASN A N 1
ATOM 535 C CA . ASN A 1 69 ? -0.262 7.319 13.668 1.00 79.69 69 ASN A CA 1
ATOM 536 C C . ASN A 1 69 ? 1.265 7.259 13.866 1.00 79.69 69 ASN A C 1
ATOM 538 O O . ASN A 1 69 ? 1.774 6.297 14.446 1.00 79.69 69 ASN A O 1
ATOM 542 N N . ARG A 1 70 ? 2.007 8.248 13.354 1.00 57.69 70 ARG A N 1
ATOM 543 C CA . ARG A 1 70 ? 3.468 8.316 13.504 1.00 57.69 70 ARG A CA 1
ATOM 544 C C . ARG A 1 70 ? 3.897 9.286 14.595 1.00 57.69 70 ARG A C 1
ATOM 546 O O . ARG A 1 70 ? 3.352 10.407 14.620 1.00 57.69 70 ARG A O 1
#

Nearest PDB structures (foldseek):
  5zc2-assembly1_B  TM=6.235E-01  e=1.494E-01  Acinetobacter baumannii
  5zyr-assembly1_B  TM=6.560E-01  e=2.376E-01  Acinetobacter baumannii
  8ylf-assembly1_A  TM=5.098E-01  e=1.706E-01  Burkholderia thailandensis
  1xmx-assembly1_A  TM=6.493E-01  e=9.556E-01  Vibrio cholerae
  3k3q-assembly1_C  TM=3.511E-01  e=6.112E+00  Clostridium botulinum A str. Hall